Protein AF-A0A1A8XNX7-F1 (afdb_monomer_lite)

Secondary structure (DSSP, 8-state):
-EE-SS-TT-EE-----SSHHHHHHHTTSHHHHHHHHHTGGG-SS----------S--

InterPro domains:
  IPR007138 Antibiotic biosynthesis monooxygenase domain [PF03992] (2-37)
  IPR011008 Dimeric alpha-beta barrel [SSF54909] (2-54)

Organism: NCBI:txid1860101

Sequence (58 aa):
MLQAPDDPARFILYEAYASPADATAHKETAHYLAWREAVGGMMAEPRRGEPMNGLLPA

pLDDT: mean 96.91, std 4.4, range [66.5, 98.75]

Radius of gyration: 13.44 Å; chains: 1; bounding box: 30×27×34 Å

Structure (mmCIF, N/CA/C/O backbo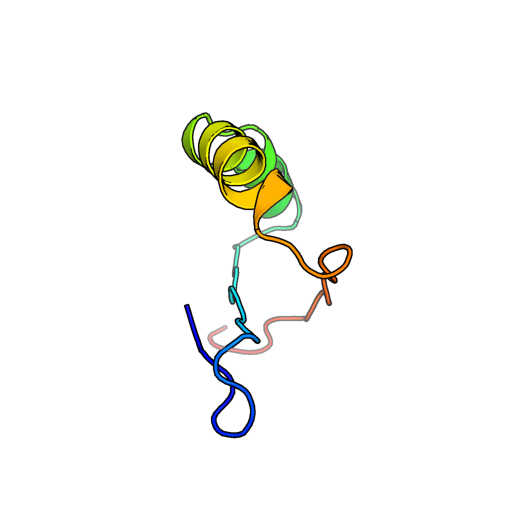ne):
data_AF-A0A1A8XNX7-F1
#
_entry.id   AF-A0A1A8XNX7-F1
#
loop_
_atom_site.group_PDB
_atom_site.id
_atom_site.type_symbol
_atom_site.label_atom_id
_atom_site.label_alt_id
_atom_site.label_comp_id
_atom_site.label_asym_id
_atom_site.label_entity_id
_atom_site.label_seq_id
_atom_site.pdbx_PDB_ins_code
_atom_site.Cartn_x
_atom_site.Cartn_y
_atom_site.Cartn_z
_atom_site.occupancy
_atom_site.B_iso_or_equiv
_atom_site.auth_seq_id
_atom_site.auth_comp_id
_atom_site.auth_asym_id
_atom_site.auth_atom_id
_atom_site.pdbx_PDB_model_num
ATOM 1 N N . MET A 1 1 ? -8.992 -0.088 -4.697 1.00 87.44 1 MET A N 1
ATOM 2 C CA . MET A 1 1 ? -9.327 -0.319 -3.278 1.00 87.44 1 MET A CA 1
ATOM 3 C C . MET A 1 1 ? -10.509 -1.262 -3.231 1.00 87.44 1 MET A C 1
ATOM 5 O O . MET A 1 1 ? -11.466 -1.034 -3.959 1.00 87.44 1 MET A O 1
ATOM 9 N N . LEU A 1 2 ? -10.411 -2.321 -2.437 1.00 97.75 2 LEU A N 1
ATOM 10 C CA . LEU A 1 2 ? -11.493 -3.270 -2.179 1.00 97.75 2 LEU A CA 1
ATOM 11 C C . LEU A 1 2 ? -11.847 -3.182 -0.692 1.00 97.75 2 LEU A C 1
ATOM 13 O O . LEU A 1 2 ? -10.963 -2.915 0.120 1.00 97.75 2 LEU A O 1
ATOM 17 N N . GLN A 1 3 ? -13.108 -3.404 -0.342 1.00 98.31 3 GLN A N 1
ATOM 18 C CA . GLN A 1 3 ? -13.583 -3.481 1.041 1.00 98.31 3 GLN A CA 1
ATOM 19 C C . GLN A 1 3 ? -14.122 -4.890 1.283 1.00 98.31 3 GLN A C 1
ATOM 21 O O . GLN A 1 3 ? -14.729 -5.473 0.380 1.00 98.31 3 GLN A O 1
ATOM 26 N N . ALA A 1 4 ? -13.865 -5.455 2.461 1.00 97.75 4 ALA A N 1
ATOM 27 C CA . ALA A 1 4 ? -14.383 -6.770 2.806 1.00 97.75 4 ALA A CA 1
ATOM 28 C C . ALA A 1 4 ? -15.925 -6.725 2.897 1.00 97.75 4 ALA A C 1
ATOM 30 O O . ALA A 1 4 ? -16.475 -5.758 3.425 1.00 97.75 4 ALA A O 1
ATOM 31 N N . PRO A 1 5 ? -16.643 -7.736 2.378 1.00 97.81 5 PRO A N 1
ATOM 32 C CA . PRO A 1 5 ? -18.108 -7.735 2.373 1.00 97.81 5 PRO A CA 1
ATOM 33 C C . PRO A 1 5 ? -18.716 -7.965 3.766 1.00 97.81 5 PRO A C 1
ATOM 35 O O . PRO A 1 5 ? -19.871 -7.621 3.997 1.00 97.81 5 PRO A O 1
ATOM 38 N N . ASP A 1 6 ? -17.952 -8.572 4.672 1.00 98.06 6 ASP A N 1
ATOM 39 C CA . ASP A 1 6 ? -18.336 -8.975 6.025 1.00 98.06 6 ASP A CA 1
ATOM 40 C C . ASP A 1 6 ? -17.835 -8.014 7.114 1.00 98.06 6 ASP A C 1
ATOM 42 O O . ASP A 1 6 ? -18.319 -8.065 8.244 1.00 98.06 6 ASP A O 1
ATOM 46 N N . ASP A 1 7 ? -16.902 -7.119 6.781 1.00 97.94 7 ASP A N 1
ATOM 47 C CA . ASP A 1 7 ? -16.349 -6.132 7.705 1.00 97.94 7 ASP A CA 1
ATOM 48 C C . ASP A 1 7 ? -16.020 -4.810 6.981 1.00 97.94 7 ASP A C 1
ATOM 50 O O . ASP A 1 7 ? -15.017 -4.720 6.262 1.00 97.94 7 ASP A O 1
ATOM 54 N N . PRO A 1 8 ? -16.815 -3.743 7.190 1.00 97.69 8 PRO A N 1
ATOM 55 C CA . PRO A 1 8 ? -16.600 -2.466 6.522 1.00 97.69 8 PRO A CA 1
ATOM 56 C C . PRO A 1 8 ? -15.330 -1.734 6.986 1.00 97.69 8 PRO A C 1
ATOM 58 O O . PRO A 1 8 ? -14.930 -0.765 6.342 1.00 97.69 8 PRO A O 1
ATOM 61 N N . ALA A 1 9 ? -14.671 -2.154 8.068 1.00 97.81 9 ALA A N 1
ATOM 62 C CA . ALA A 1 9 ? -13.401 -1.572 8.500 1.00 97.81 9 ALA A CA 1
ATOM 63 C C . ALA A 1 9 ? -12.180 -2.214 7.812 1.00 97.81 9 ALA A C 1
ATOM 65 O O . ALA A 1 9 ? -11.060 -1.720 7.965 1.00 97.81 9 ALA A O 1
ATOM 66 N N . ARG A 1 10 ? -12.367 -3.291 7.034 1.00 98.12 10 ARG A N 1
ATOM 67 C CA . ARG A 1 10 ? -11.278 -4.023 6.371 1.00 98.12 10 ARG A CA 1
ATOM 68 C C . ARG A 1 10 ? -11.192 -3.680 4.890 1.00 98.12 10 ARG A C 1
ATOM 70 O O . ARG A 1 10 ? -12.137 -3.861 4.126 1.00 98.12 10 ARG A O 1
ATOM 77 N N . PHE A 1 11 ? -10.007 -3.240 4.476 1.00 98.31 11 PHE A N 1
ATOM 78 C CA . PHE A 1 11 ? -9.721 -2.821 3.106 1.00 98.31 11 PHE A CA 1
ATOM 79 C C . PHE A 1 11 ? -8.494 -3.535 2.541 1.00 98.31 11 PHE A C 1
ATOM 81 O O . PHE A 1 11 ? -7.560 -3.864 3.270 1.00 98.31 11 PHE A O 1
ATOM 88 N N . ILE A 1 12 ? -8.482 -3.727 1.221 1.00 98.12 12 ILE A N 1
ATOM 89 C CA . ILE A 1 12 ? -7.349 -4.262 0.462 1.00 98.12 12 ILE A CA 1
ATOM 90 C C . ILE A 1 12 ? -6.930 -3.242 -0.601 1.00 98.12 12 ILE A C 1
ATOM 92 O O . ILE A 1 12 ? -7.740 -2.769 -1.412 1.00 98.12 12 ILE A O 1
ATOM 96 N N . LEU A 1 13 ? -5.636 -2.932 -0.617 1.00 98.12 13 LEU A N 1
ATOM 97 C CA . LEU A 1 13 ? -4.962 -2.285 -1.735 1.00 98.12 13 LEU A CA 1
ATOM 98 C C . LEU A 1 13 ? -4.273 -3.392 -2.539 1.00 98.12 13 LEU A C 1
ATOM 100 O O . LEU A 1 13 ? -3.362 -4.048 -2.044 1.00 98.12 13 LEU A O 1
ATOM 104 N N . TYR A 1 14 ? -4.761 -3.640 -3.755 1.00 97.81 14 TYR A N 1
ATOM 105 C CA . TYR A 1 14 ? -4.113 -4.553 -4.692 1.00 97.81 14 TYR A CA 1
ATOM 106 C C . TYR A 1 14 ? -3.121 -3.750 -5.532 1.00 97.81 14 TYR A C 1
ATOM 108 O O . TYR A 1 14 ? -3.521 -3.011 -6.433 1.00 97.81 14 TYR A O 1
ATOM 116 N N . GLU A 1 15 ? -1.844 -3.849 -5.179 1.00 97.69 15 GLU A N 1
ATOM 117 C CA . GLU A 1 15 ? -0.754 -3.107 -5.807 1.00 97.69 15 GLU A CA 1
ATOM 118 C C . GLU A 1 15 ? 0.063 -4.059 -6.691 1.00 97.69 15 GLU A C 1
ATOM 120 O O . GLU A 1 15 ? 0.780 -4.926 -6.191 1.00 97.69 15 GLU A O 1
ATOM 125 N N . ALA A 1 16 ? -0.072 -3.919 -8.010 1.00 97.31 16 ALA A N 1
ATOM 126 C CA . ALA A 1 16 ? 0.640 -4.727 -8.994 1.00 97.31 16 ALA A CA 1
ATOM 127 C C . ALA A 1 16 ? 1.655 -3.867 -9.752 1.00 97.31 16 ALA A C 1
ATOM 129 O O . ALA A 1 16 ? 1.340 -2.761 -10.193 1.00 97.31 16 ALA A O 1
ATOM 130 N N . TYR A 1 17 ? 2.862 -4.400 -9.918 1.00 97.25 17 TYR A N 1
ATOM 131 C CA . TYR A 1 17 ? 3.986 -3.728 -10.560 1.00 97.25 17 TYR A CA 1
ATOM 132 C C . TYR A 1 17 ? 4.700 -4.671 -11.526 1.00 97.25 17 TYR A C 1
ATOM 134 O O . TYR A 1 17 ? 4.631 -5.889 -11.363 1.00 97.25 17 TYR A O 1
ATOM 142 N N . ALA A 1 18 ? 5.419 -4.108 -12.501 1.00 96.56 18 ALA A N 1
ATOM 143 C CA . ALA A 1 18 ? 6.219 -4.888 -13.446 1.00 96.56 18 ALA A CA 1
ATOM 144 C C . ALA A 1 18 ? 7.437 -5.546 -12.775 1.00 96.56 18 ALA A C 1
ATOM 146 O O . ALA A 1 18 ? 7.877 -6.614 -13.199 1.00 96.56 18 ALA A O 1
ATOM 147 N N . SER 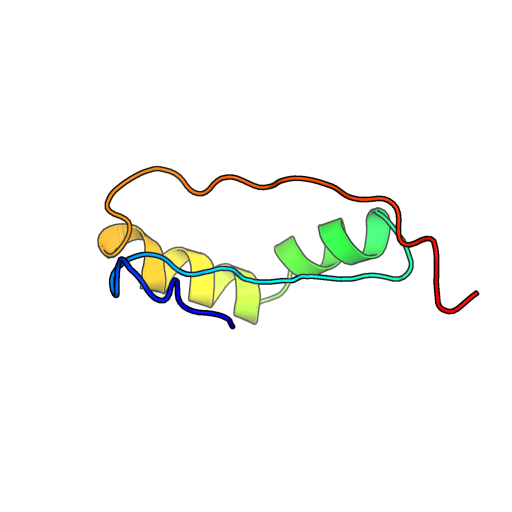A 1 19 ? 7.976 -4.933 -11.715 1.00 96.56 19 SER A N 1
ATOM 148 C CA . SER A 1 19 ? 9.112 -5.466 -10.967 1.00 96.56 19 SER A CA 1
ATOM 149 C C . SER A 1 19 ? 9.044 -5.158 -9.461 1.00 96.56 19 SER A C 1
ATOM 151 O O . SER A 1 19 ? 8.352 -4.228 -9.034 1.00 96.56 19 SER A O 1
ATOM 153 N N . PRO A 1 20 ? 9.822 -5.877 -8.625 1.00 96.62 20 PRO A N 1
ATOM 154 C CA . PRO A 1 20 ? 9.988 -5.529 -7.210 1.00 96.62 20 PRO A CA 1
ATOM 155 C C . PRO A 1 20 ? 10.602 -4.136 -6.978 1.00 96.62 20 PRO A C 1
ATOM 157 O O . PRO A 1 20 ? 10.348 -3.508 -5.947 1.00 96.62 20 PRO A O 1
ATOM 160 N N . ALA A 1 21 ? 11.409 -3.646 -7.927 1.00 98.12 21 ALA A N 1
ATOM 161 C CA . ALA A 1 21 ? 12.015 -2.319 -7.853 1.00 98.12 21 ALA A CA 1
ATOM 162 C C . ALA A 1 21 ? 10.952 -1.220 -7.979 1.00 98.12 21 ALA A C 1
ATOM 164 O O . ALA A 1 21 ? 10.967 -0.272 -7.200 1.00 98.12 21 ALA A O 1
ATOM 165 N N . ASP A 1 22 ? 9.973 -1.393 -8.868 1.00 98.56 22 ASP A N 1
ATOM 166 C CA . ASP A 1 22 ? 8.862 -0.448 -9.028 1.00 98.56 22 ASP A CA 1
ATOM 167 C C . ASP A 1 22 ? 7.982 -0.385 -7.767 1.00 98.56 22 ASP A C 1
ATOM 169 O O . ASP A 1 22 ? 7.576 0.695 -7.337 1.00 98.56 22 ASP A O 1
ATOM 173 N N . ALA A 1 23 ? 7.754 -1.530 -7.110 1.00 98.06 23 ALA A N 1
ATOM 174 C CA . ALA A 1 23 ? 7.051 -1.583 -5.825 1.00 98.06 23 ALA A CA 1
ATOM 175 C C . ALA A 1 23 ? 7.820 -0.856 -4.705 1.00 98.06 23 ALA A C 1
ATOM 177 O O . ALA A 1 23 ? 7.223 -0.288 -3.788 1.00 98.06 23 ALA A O 1
ATOM 178 N N . THR A 1 24 ? 9.154 -0.863 -4.771 1.00 97.88 24 THR A N 1
ATOM 179 C CA . THR A 1 24 ? 10.009 -0.110 -3.843 1.00 97.88 24 THR A CA 1
ATOM 180 C C . THR A 1 24 ? 9.948 1.382 -4.152 1.00 97.88 24 THR A C 1
ATOM 182 O O . THR A 1 24 ? 9.669 2.168 -3.250 1.00 97.88 24 THR A O 1
ATOM 185 N N . ALA A 1 25 ? 10.091 1.759 -5.425 1.00 98.62 25 ALA A N 1
ATOM 186 C CA . ALA A 1 25 ? 9.992 3.139 -5.886 1.00 98.62 25 ALA A CA 1
ATOM 187 C C . ALA A 1 25 ? 8.641 3.771 -5.519 1.00 98.62 25 ALA A C 1
ATOM 189 O O . ALA A 1 25 ? 8.595 4.927 -5.103 1.00 98.62 25 ALA A O 1
ATOM 190 N N . HIS A 1 26 ? 7.539 3.010 -5.568 1.00 98.69 26 HIS A N 1
ATOM 191 C CA . HIS A 1 26 ? 6.239 3.490 -5.095 1.00 98.69 26 HIS A CA 1
ATOM 192 C C . HIS A 1 26 ? 6.295 4.014 -3.652 1.00 98.69 26 HIS A C 1
ATOM 194 O O . HIS A 1 26 ? 5.737 5.075 -3.363 1.00 98.69 26 HIS A O 1
ATOM 200 N N . LYS A 1 27 ? 7.011 3.330 -2.755 1.00 98.06 27 LYS A N 1
ATOM 201 C CA . LYS A 1 27 ? 7.100 3.703 -1.334 1.00 98.06 27 LYS A CA 1
ATOM 202 C C . LYS A 1 27 ? 7.912 4.976 -1.079 1.00 98.06 27 LYS A C 1
ATOM 204 O O . LYS A 1 27 ? 7.884 5.498 0.034 1.00 98.06 27 LYS A O 1
ATOM 209 N N . GLU A 1 28 ? 8.613 5.476 -2.088 1.00 98.50 28 GLU A N 1
ATOM 210 C CA . GLU A 1 28 ? 9.393 6.716 -2.029 1.00 98.50 28 GLU A CA 1
ATOM 211 C C . GLU A 1 28 ? 8.617 7.916 -2.592 1.00 98.50 28 GLU A C 1
ATOM 213 O O . GLU A 1 28 ? 9.018 9.066 -2.423 1.00 98.50 28 GLU A O 1
ATOM 218 N N . THR A 1 29 ? 7.479 7.669 -3.245 1.00 98.75 29 THR A N 1
ATOM 219 C CA . THR A 1 29 ? 6.677 8.726 -3.866 1.00 98.75 29 THR A CA 1
ATOM 220 C C . THR A 1 29 ? 6.014 9.645 -2.839 1.00 98.75 29 THR A C 1
ATOM 222 O O . THR A 1 29 ? 5.584 9.218 -1.763 1.00 98.75 29 THR A O 1
ATOM 225 N N . ALA A 1 30 ? 5.852 10.921 -3.204 1.00 98.75 30 ALA A N 1
ATOM 226 C CA . ALA A 1 30 ? 5.219 11.921 -2.344 1.00 98.75 30 ALA A CA 1
ATOM 227 C C . ALA A 1 30 ? 3.788 11.530 -1.933 1.00 98.75 30 ALA A C 1
ATOM 229 O O . ALA A 1 30 ? 3.401 11.731 -0.782 1.00 98.75 30 ALA A O 1
ATOM 230 N N . HIS A 1 31 ? 3.010 10.925 -2.838 1.00 98.56 31 HIS A N 1
ATOM 231 C CA . HIS A 1 31 ? 1.646 10.492 -2.529 1.00 98.56 31 HIS A CA 1
ATOM 232 C C . HIS A 1 31 ? 1.609 9.321 -1.549 1.00 98.56 31 HIS A C 1
ATOM 234 O O . HIS A 1 31 ? 0.773 9.335 -0.650 1.00 98.56 31 HIS A O 1
ATOM 240 N N . TYR A 1 32 ? 2.511 8.338 -1.666 1.00 98.56 32 TYR A N 1
ATOM 241 C CA . TYR A 1 32 ? 2.591 7.246 -0.694 1.00 98.56 32 TYR A CA 1
ATOM 242 C C . TYR A 1 32 ? 2.957 7.769 0.698 1.00 98.56 32 TYR A C 1
ATOM 244 O O . TYR A 1 32 ? 2.353 7.359 1.687 1.00 98.56 32 TYR A O 1
ATOM 252 N N . LEU A 1 33 ? 3.923 8.689 0.784 1.00 98.69 33 LEU A N 1
ATOM 253 C CA . LEU A 1 33 ? 4.350 9.270 2.058 1.00 98.69 33 LEU A CA 1
ATOM 254 C C . LEU A 1 33 ? 3.213 10.048 2.731 1.00 98.69 33 LEU A C 1
ATOM 256 O O . LEU A 1 33 ? 2.934 9.802 3.905 1.00 98.69 33 LEU A O 1
ATOM 260 N N . ALA A 1 34 ? 2.521 10.903 1.973 1.00 98.75 34 ALA A N 1
ATOM 261 C CA . ALA A 1 34 ? 1.365 11.653 2.460 1.00 98.75 34 ALA A CA 1
ATOM 262 C C . ALA A 1 34 ? 0.216 10.724 2.883 1.00 98.75 34 ALA A C 1
ATOM 264 O O . ALA A 1 34 ? -0.376 10.905 3.945 1.00 98.75 34 ALA A O 1
ATOM 265 N N . TRP A 1 35 ? -0.071 9.688 2.089 1.00 98.44 35 TRP A N 1
ATOM 266 C CA . TRP A 1 35 ? -1.075 8.682 2.431 1.00 98.44 35 TRP A CA 1
ATOM 267 C C . TRP A 1 35 ? -0.715 7.945 3.722 1.00 98.44 35 TRP A C 1
ATOM 269 O O . TRP A 1 35 ? -1.546 7.843 4.621 1.00 98.44 35 TRP A O 1
ATOM 279 N N . ARG A 1 36 ? 0.530 7.468 3.844 1.00 98.06 36 ARG A N 1
ATOM 280 C CA . ARG A 1 36 ? 1.011 6.721 5.012 1.00 98.06 36 ARG A CA 1
ATOM 281 C C . ARG A 1 36 ? 0.865 7.532 6.297 1.00 98.06 36 ARG A C 1
ATOM 283 O O . ARG A 1 36 ? 0.508 6.956 7.321 1.00 98.06 36 ARG A O 1
ATOM 290 N N . GLU A 1 37 ? 1.170 8.827 6.242 1.00 98.38 37 GLU A N 1
ATOM 291 C CA . GLU A 1 37 ? 0.991 9.752 7.362 1.00 98.38 37 GLU A CA 1
ATOM 292 C C . GLU A 1 37 ? -0.493 9.940 7.691 1.00 98.38 37 GLU A C 1
ATOM 294 O O . GLU A 1 37 ? -0.905 9.689 8.824 1.00 98.38 37 GLU A O 1
ATOM 299 N N . ALA A 1 38 ? -1.308 10.288 6.692 1.00 98.38 38 ALA A N 1
ATOM 300 C CA . ALA A 1 38 ? -2.726 10.582 6.876 1.00 98.38 38 ALA A CA 1
ATOM 301 C C . ALA A 1 38 ? -3.510 9.404 7.473 1.00 98.38 38 ALA A C 1
ATOM 303 O O . ALA A 1 38 ? -4.347 9.598 8.354 1.00 98.38 38 ALA A O 1
ATOM 304 N N . VAL A 1 39 ? -3.231 8.174 7.029 1.00 97.75 39 VAL A N 1
ATOM 305 C CA . VAL A 1 39 ? -3.954 6.986 7.510 1.00 97.75 39 VAL A CA 1
ATOM 306 C C . VAL A 1 39 ? -3.377 6.405 8.799 1.00 97.75 39 VAL A C 1
ATOM 308 O O . VAL A 1 39 ? -3.988 5.507 9.370 1.00 97.75 39 VAL A O 1
ATOM 311 N N . GLY A 1 40 ? -2.222 6.883 9.279 1.00 97.38 40 GLY A N 1
ATOM 312 C CA . GLY A 1 40 ? -1.511 6.293 10.418 1.00 97.38 40 GLY A CA 1
ATOM 313 C C . GLY A 1 40 ? -2.369 6.177 11.680 1.00 97.38 40 GLY A C 1
ATOM 314 O O . GLY A 1 40 ? -2.414 5.113 12.291 1.00 97.38 40 GLY A O 1
ATOM 315 N N . GLY A 1 41 ? -3.115 7.233 12.017 1.00 97.62 41 GLY A N 1
ATOM 316 C CA . GLY A 1 41 ? -4.039 7.246 13.158 1.00 97.62 41 GLY A CA 1
ATOM 317 C C . GLY A 1 41 ? -5.378 6.537 12.917 1.00 97.62 41 GLY A C 1
ATOM 318 O O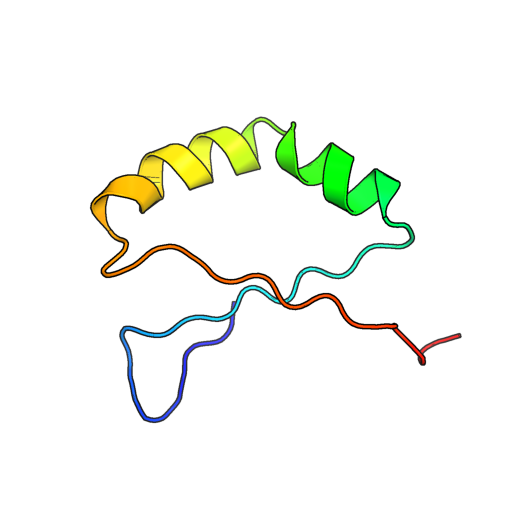 . GLY A 1 41 ? -6.172 6.417 13.842 1.00 97.62 41 GLY A O 1
ATOM 319 N N . MET A 1 42 ? -5.645 6.084 11.690 1.00 97.62 42 MET A N 1
ATOM 320 C CA . MET A 1 42 ? -6.889 5.398 11.318 1.00 97.62 42 MET A CA 1
ATOM 321 C C . MET A 1 42 ? -6.759 3.870 11.387 1.00 97.62 42 MET A C 1
ATOM 323 O O . MET A 1 42 ? -7.756 3.164 11.262 1.00 97.62 42 MET A O 1
ATOM 327 N N . MET A 1 43 ? -5.540 3.342 11.536 1.00 97.94 43 MET A N 1
ATOM 328 C CA . MET A 1 43 ? -5.292 1.901 11.533 1.00 97.94 43 MET A CA 1
ATOM 329 C C . MET A 1 43 ? -5.616 1.289 12.898 1.00 97.94 43 MET A C 1
ATOM 331 O O . MET A 1 43 ? -4.998 1.642 13.899 1.00 97.94 43 MET A O 1
ATOM 335 N N . ALA A 1 44 ? -6.540 0.326 12.925 1.00 98.12 44 ALA A N 1
ATOM 336 C CA . ALA A 1 44 ? -6.820 -0.466 14.125 1.00 98.12 44 ALA A 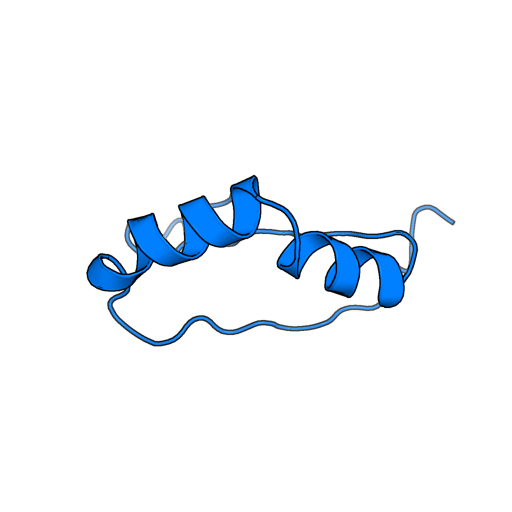CA 1
ATOM 337 C C . ALA A 1 44 ? -5.656 -1.412 14.494 1.00 98.12 44 ALA A C 1
ATOM 339 O O . ALA A 1 44 ? -5.473 -1.742 15.662 1.00 98.12 44 ALA A O 1
ATOM 340 N N . GLU A 1 45 ? -4.853 -1.822 13.505 1.00 97.81 45 GLU A N 1
ATOM 341 C CA . GLU A 1 45 ? -3.684 -2.697 13.651 1.00 97.81 45 GLU A CA 1
ATOM 342 C C . GLU A 1 45 ? -2.637 -2.422 12.546 1.00 97.81 45 GLU A C 1
ATOM 344 O O . GLU A 1 45 ? -2.956 -1.767 11.546 1.00 97.81 45 GLU A O 1
ATOM 349 N N . PRO A 1 46 ? -1.378 -2.891 12.675 1.00 97.81 46 PRO A N 1
ATOM 350 C CA . PRO A 1 46 ? -0.382 -2.751 11.613 1.00 97.81 46 PRO A CA 1
ATOM 351 C C . PRO A 1 46 ? -0.834 -3.393 10.291 1.00 97.81 46 PRO A C 1
ATOM 353 O O . PRO A 1 46 ? -1.340 -4.511 10.267 1.00 97.81 46 PRO A O 1
ATOM 356 N N . ARG A 1 47 ? -0.589 -2.713 9.163 1.00 97.44 47 ARG A N 1
ATOM 357 C CA . ARG A 1 47 ? -0.915 -3.246 7.827 1.00 97.44 47 ARG A CA 1
ATOM 358 C C . ARG A 1 47 ? -0.088 -4.496 7.511 1.00 97.44 47 ARG A C 1
ATOM 360 O O . ARG A 1 47 ? 1.113 -4.532 7.779 1.00 97.44 47 ARG A O 1
ATOM 367 N N . ARG A 1 48 ? -0.705 -5.466 6.830 1.00 97.75 48 ARG A N 1
ATOM 368 C CA . ARG A 1 48 ? -0.049 -6.666 6.289 1.00 97.75 48 ARG A CA 1
ATOM 369 C C . ARG A 1 48 ? 0.106 -6.556 4.771 1.00 97.75 48 ARG A C 1
ATOM 371 O O . ARG A 1 48 ? -0.840 -6.183 4.085 1.00 97.75 48 ARG A O 1
ATOM 378 N N . GLY A 1 49 ? 1.285 -6.901 4.255 1.00 96.31 49 GLY A N 1
ATOM 379 C CA . GLY A 1 49 ? 1.527 -7.078 2.821 1.00 96.31 49 GLY A CA 1
ATOM 380 C C . GLY A 1 49 ? 1.780 -8.549 2.504 1.00 96.31 49 GLY A C 1
ATOM 381 O O . GLY A 1 49 ? 2.595 -9.177 3.177 1.00 96.31 49 GLY A O 1
ATOM 382 N N . GLU A 1 50 ? 1.098 -9.088 1.495 1.00 97.12 50 GLU A N 1
ATOM 383 C CA . GLU A 1 50 ? 1.300 -10.458 1.008 1.00 97.12 50 GLU A CA 1
ATOM 384 C C . GLU A 1 50 ? 1.762 -10.418 -0.457 1.00 97.12 50 GLU A C 1
ATOM 386 O O . GLU A 1 50 ? 0.956 -10.089 -1.330 1.00 97.12 50 GLU A O 1
ATOM 391 N N . PRO A 1 51 ? 3.050 -10.684 -0.751 1.00 95.88 51 PRO A N 1
ATOM 392 C CA . PRO A 1 51 ? 3.549 -10.673 -2.122 1.00 95.88 51 PRO A CA 1
ATOM 393 C C . PRO A 1 51 ? 3.011 -11.872 -2.909 1.00 95.88 51 PRO A C 1
ATOM 395 O O . PRO A 1 51 ? 2.947 -12.986 -2.394 1.00 95.88 51 PRO A O 1
ATOM 398 N N . MET A 1 52 ? 2.672 -11.642 -4.177 1.00 97.38 52 MET A N 1
ATOM 399 C CA . MET A 1 52 ? 2.151 -12.659 -5.093 1.00 97.38 52 MET A CA 1
ATOM 400 C C . MET A 1 52 ? 2.931 -12.642 -6.409 1.00 97.38 52 MET A C 1
ATOM 402 O O . MET A 1 52 ? 3.396 -11.588 -6.842 1.00 97.38 52 MET A O 1
ATOM 406 N N . ASN A 1 53 ? 3.019 -13.796 -7.075 1.00 96.38 53 ASN A N 1
ATOM 407 C CA . ASN A 1 53 ? 3.539 -13.885 -8.439 1.00 96.38 53 ASN A CA 1
ATOM 408 C C . ASN A 1 53 ? 2.393 -13.677 -9.433 1.00 96.38 53 ASN A C 1
ATOM 410 O O . ASN A 1 53 ? 1.457 -14.479 -9.480 1.00 96.38 53 ASN A O 1
ATOM 414 N N . GLY A 1 54 ? 2.469 -12.615 -10.235 1.00 96.12 54 GLY A N 1
ATOM 415 C CA . GLY A 1 54 ? 1.564 -12.414 -11.364 1.00 96.12 54 GLY A CA 1
ATOM 416 C C . GLY A 1 54 ? 1.856 -13.446 -12.449 1.00 96.12 54 GLY A C 1
ATOM 417 O O . GLY A 1 54 ? 2.885 -13.366 -13.108 1.00 96.12 54 GLY A O 1
ATOM 418 N N . LEU A 1 55 ? 0.978 -14.437 -12.604 1.00 96.44 55 LEU A N 1
ATOM 419 C CA . LEU A 1 55 ? 1.127 -15.467 -13.639 1.00 96.44 55 LEU A CA 1
ATOM 420 C 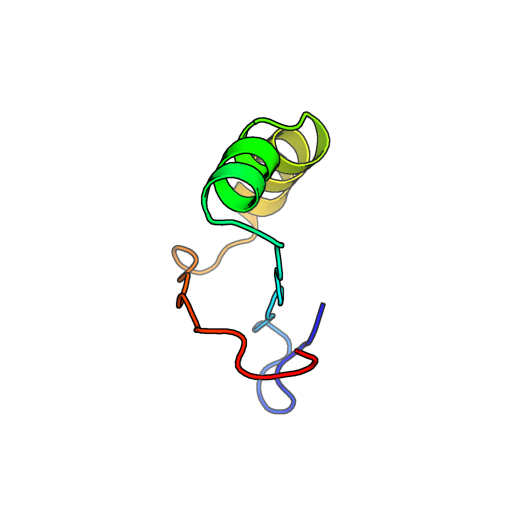C . LEU A 1 55 ? 0.565 -15.016 -14.992 1.00 96.44 55 LEU A C 1
ATOM 422 O O . 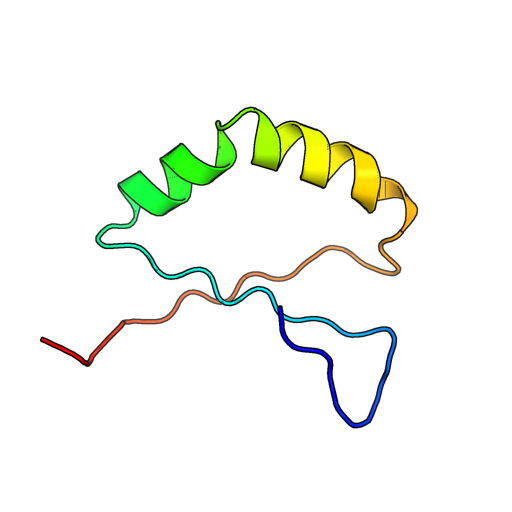LEU A 1 55 ? 0.998 -15.516 -16.025 1.00 96.44 55 LEU A O 1
ATOM 426 N N . LEU A 1 56 ? -0.425 -14.116 -14.974 1.00 95.75 56 LEU A N 1
ATOM 427 C CA . LEU A 1 56 ? -1.148 -13.618 -16.142 1.00 95.75 56 LEU A CA 1
ATOM 428 C C . LEU A 1 56 ? -1.605 -12.161 -15.914 1.00 95.75 56 LEU A C 1
ATOM 430 O O . LEU A 1 56 ? -1.847 -11.788 -14.762 1.00 95.75 56 LEU A O 1
ATOM 434 N N . PRO A 1 57 ? -1.823 -11.371 -16.983 1.00 90.62 57 PRO A N 1
ATOM 435 C CA . PRO A 1 57 ? -1.421 -11.655 -18.364 1.00 90.62 57 PRO A CA 1
ATOM 436 C C . PRO A 1 57 ? 0.105 -11.783 -18.483 1.00 90.62 57 PRO A C 1
ATOM 438 O O . PRO A 1 57 ? 0.833 -11.218 -17.669 1.00 90.62 57 PRO A O 1
ATOM 441 N N . ALA A 1 58 ? 0.548 -12.584 -19.454 1.00 66.50 58 ALA A N 1
ATOM 442 C CA . ALA A 1 58 ? 1.961 -12.727 -19.796 1.00 66.50 58 ALA A CA 1
ATOM 443 C C . ALA A 1 58 ? 2.386 -11.644 -20.792 1.00 66.50 58 ALA A C 1
ATOM 445 O O . ALA A 1 58 ? 1.550 -11.302 -21.663 1.00 66.50 58 ALA A O 1
#

Foldseek 3Di:
DDADPVDRLDDDDDDDDPDPVVVVVVCVDPVNVVVCVVCVVVDPDDDDDDDDDDPDDD